Protein AF-A0A392T6K1-F1 (afdb_monomer)

Solvent-accessible surface area (backbone atoms only — not comparable to full-atom values): 3914 Å² total; per-residue (Å²): 133,88,63,88,61,52,50,66,70,38,74,38,57,79,90,51,22,74,79,51,51,45,86,53,102,67,74,71,48,58,42,69,30,34,60,85,89,48,92,59,46,64,63,52,50,52,56,50,50,55,62,74,43,42,67,66,53,52,68,74,75,113

Secondary s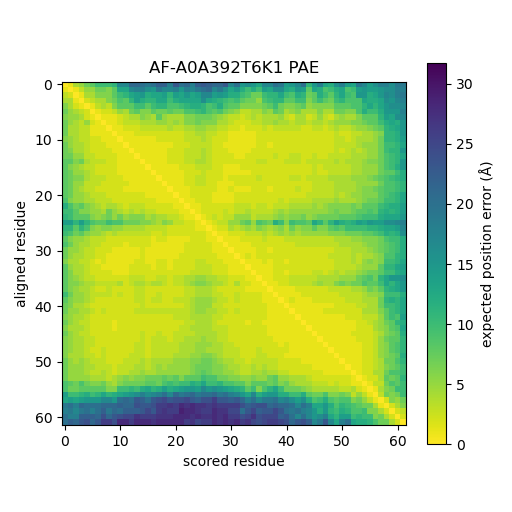tructure (DSSP, 8-state):
---TTGGGGSBPPGGGGGGG-B--SSS-B--SB--TT-TTHHHHHHHHHHHHTHHHHHTT--

Mean predicted aligned error: 5.85 Å

InterPro domains:
  IPR000477 Reverse transcriptase domain [PF00078] (1-55)
  IPR043128 Reverse transcriptase/Diguanylate cyclase domain [G3DSA:3.30.70.270] (1-55)
  IPR043502 DNA/RNA polymerase superfamily [SSF56672] (1-58)
  IPR053134 RNA-directed DNA polymerase homolog [PTHR24559] (1-61)

Foldseek 3Di:
DPCVCVQLPAADDPVCQVVQWDDDPDDIHTRRTGDPPDPCSVVVSVVVVCVVCVPVVVVVVD

Sequence (62 aa):
MDAYSGYNQIPMYEKDKDKTAFMTEGPNYKYNVMPFGLKNAGATYQRMMNKVFKEEIGDMLE

Radius of gyration: 15.11 Å; Cα contacts (8 Å, |Δi|>4): 46; chains: 1; bounding box: 39×25×41 Å

pLDDT: mean 87.39, std 12.67, range [45.03, 97.38]

Nearest PDB structures (foldseek):
  7z2g-assembly1_A  TM=8.643E-01  e=4.928E-03  Human immunodeficiency virus type 1 BH10
  1lwe-assembly1_A  TM=8.850E-01  e=4.924E-02  Human immunodeficiency virus 1
  7kse-assembly1_A  TM=8.418E-01  e=6.908E-02  Eastern chimpanzee simian foamy virus
  7ksf-assembly1_A  TM=8.459E-01  e=7.910E-02  Eastern chimpanzee simian foamy virus
  6b1q-assembly1_A  TM=8.899E-01  e=1.782E-01  Moloney murine leukemia virus

Organism: NCBI:txid97028

Structure (mmCIF, N/CA/C/O backbone):
data_AF-A0A392T6K1-F1
#
_entry.id   AF-A0A392T6K1-F1
#
loop_
_atom_site.group_PDB
_atom_site.id
_atom_site.type_symbol
_atom_site.label_atom_id
_atom_site.label_alt_id
_atom_site.label_comp_id
_atom_site.label_asym_id
_atom_site.label_entity_id
_atom_site.label_seq_id
_atom_site.pdbx_PDB_ins_code
_atom_site.Cartn_x
_atom_site.Cartn_y
_atom_site.Cartn_z
_atom_site.occupancy
_atom_site.B_iso_or_equiv
_atom_site.auth_seq_id
_atom_site.auth_comp_id
_atom_site.auth_asym_id
_atom_site.auth_atom_id
_atom_site.pdbx_PDB_model_num
ATOM 1 N N . MET A 1 1 ? 7.734 13.207 -12.155 1.00 58.56 1 MET A N 1
ATOM 2 C CA . MET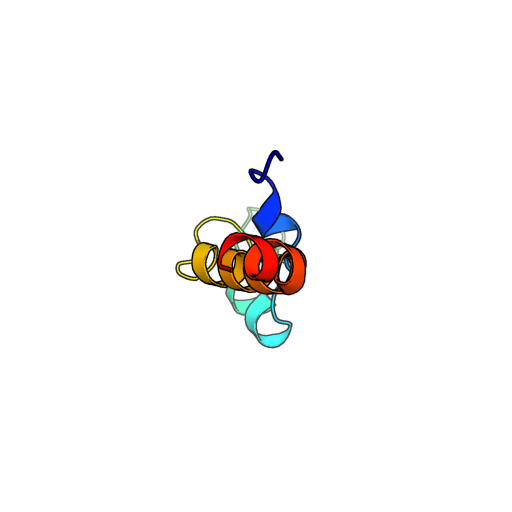 A 1 1 ? 6.482 12.567 -11.701 1.00 58.56 1 MET A CA 1
ATOM 3 C C . MET A 1 1 ? 6.379 12.763 -10.201 1.00 58.56 1 MET A C 1
ATOM 5 O O . MET A 1 1 ? 7.376 12.547 -9.525 1.00 58.56 1 MET A O 1
ATOM 9 N N . ASP A 1 2 ? 5.232 13.212 -9.696 1.00 65.12 2 ASP A N 1
ATOM 10 C CA . ASP A 1 2 ? 4.999 13.286 -8.252 1.00 65.12 2 ASP A CA 1
ATOM 11 C C . ASP A 1 2 ? 4.637 11.888 -7.723 1.00 65.12 2 ASP A C 1
ATOM 13 O O . ASP A 1 2 ? 3.562 11.360 -8.006 1.00 65.12 2 ASP A O 1
ATOM 17 N N . ALA A 1 3 ? 5.571 11.268 -7.000 1.00 67.81 3 ALA A N 1
ATOM 18 C CA . ALA A 1 3 ? 5.417 9.941 -6.407 1.00 67.81 3 ALA A CA 1
ATOM 19 C C . ALA A 1 3 ? 4.854 9.985 -4.976 1.00 67.81 3 ALA A C 1
ATOM 21 O O . ALA A 1 3 ? 4.741 8.937 -4.338 1.00 67.81 3 ALA A O 1
ATOM 22 N N . TYR A 1 4 ? 4.492 11.165 -4.459 1.00 69.62 4 TYR A N 1
ATOM 23 C CA . TYR A 1 4 ? 4.054 11.334 -3.072 1.00 69.62 4 TYR A CA 1
ATOM 24 C C . TYR A 1 4 ? 2.859 10.436 -2.714 1.00 69.62 4 TYR A C 1
ATOM 26 O O . TYR A 1 4 ? 2.801 9.876 -1.621 1.00 69.62 4 TYR A O 1
ATOM 34 N N . SER A 1 5 ? 1.941 10.214 -3.661 1.00 75.69 5 SER A N 1
ATOM 35 C CA . SER A 1 5 ? 0.775 9.331 -3.493 1.00 75.69 5 SER A CA 1
ATOM 36 C C . SER A 1 5 ? 0.999 7.877 -3.940 1.00 75.69 5 SER A C 1
ATOM 38 O O . SER A 1 5 ? 0.074 7.068 -3.864 1.00 75.69 5 SER A O 1
ATOM 40 N N . GLY A 1 6 ? 2.209 7.515 -4.382 1.00 80.88 6 GLY A N 1
ATOM 41 C CA . GLY A 1 6 ? 2.489 6.254 -5.076 1.00 80.88 6 GLY A CA 1
ATOM 42 C C . GLY A 1 6 ? 2.176 4.989 -4.271 1.00 80.88 6 GLY A C 1
ATOM 43 O O . GLY A 1 6 ? 1.731 3.994 -4.840 1.00 80.88 6 GLY A O 1
ATOM 44 N N . TYR A 1 7 ? 2.332 5.019 -2.944 1.00 82.75 7 TYR A N 1
ATOM 45 C CA . TYR A 1 7 ? 1.988 3.873 -2.089 1.00 82.75 7 TYR A CA 1
ATOM 46 C C . TYR A 1 7 ? 0.479 3.609 -2.045 1.00 82.75 7 TYR A C 1
ATOM 48 O O . TYR A 1 7 ? 0.052 2.460 -2.153 1.00 82.75 7 TYR A O 1
ATOM 56 N N . ASN A 1 8 ? -0.330 4.672 -2.013 1.00 86.75 8 ASN A N 1
ATOM 57 C CA . ASN A 1 8 ? -1.792 4.581 -1.970 1.00 86.75 8 ASN A CA 1
ATOM 58 C C . ASN A 1 8 ? -2.404 4.063 -3.286 1.00 86.75 8 ASN A C 1
ATOM 60 O O . ASN A 1 8 ? -3.616 3.891 -3.369 1.00 86.75 8 ASN A O 1
ATOM 64 N N . GLN A 1 9 ? -1.587 3.811 -4.310 1.00 90.12 9 GLN A N 1
ATOM 65 C CA . GLN A 1 9 ? -2.007 3.202 -5.573 1.00 90.12 9 GLN A CA 1
ATOM 66 C C . GLN A 1 9 ? -1.668 1.704 -5.645 1.00 90.12 9 GLN A C 1
ATOM 68 O O . GLN A 1 9 ? -2.151 1.011 -6.536 1.00 90.12 9 GLN A O 1
ATOM 73 N N . ILE A 1 10 ? -0.862 1.177 -4.713 1.00 92.50 10 ILE A N 1
ATOM 74 C CA . ILE A 1 10 ? -0.504 -0.245 -4.668 1.00 92.50 10 ILE A CA 1
ATOM 75 C C . ILE A 1 10 ? -1.581 -1.004 -3.885 1.00 92.50 10 ILE A C 1
ATOM 77 O O . ILE A 1 10 ? -1.747 -0.732 -2.695 1.00 92.50 10 ILE A O 1
ATOM 81 N N . PRO A 1 11 ? -2.276 -1.990 -4.481 1.00 95.25 11 PRO A N 1
ATOM 82 C CA . PRO A 1 11 ? -3.229 -2.816 -3.748 1.00 95.25 11 PRO A CA 1
ATOM 83 C C . PRO A 1 11 ? -2.560 -3.563 -2.589 1.00 95.25 11 PRO A C 1
ATOM 85 O O . PRO A 1 11 ? -1.499 -4.171 -2.753 1.00 95.25 11 PRO A O 1
ATOM 88 N N . MET A 1 12 ? -3.196 -3.548 -1.417 1.00 96.62 12 MET A N 1
ATOM 89 C CA . MET A 1 12 ? -2.774 -4.381 -0.294 1.00 96.62 12 MET A CA 1
ATOM 90 C C . MET A 1 12 ? -3.067 -5.847 -0.613 1.00 96.62 12 MET A C 1
ATOM 92 O O . MET A 1 12 ? -4.120 -6.170 -1.167 1.00 96.62 12 MET A O 1
ATOM 96 N N . TYR A 1 13 ? -2.161 -6.748 -0.231 1.00 96.25 13 TYR A N 1
ATOM 97 C CA . TYR A 1 13 ? -2.418 -8.175 -0.372 1.00 96.25 13 TYR A CA 1
ATOM 98 C C . TYR A 1 13 ? -3.620 -8.571 0.490 1.00 96.25 13 TYR A C 1
ATOM 100 O O . TYR A 1 13 ? -3.666 -8.244 1.673 1.00 96.25 13 TYR A O 1
ATOM 108 N N . GLU A 1 14 ? -4.589 -9.279 -0.095 1.00 96.94 14 GLU A N 1
ATOM 109 C CA . GLU A 1 14 ? -5.898 -9.510 0.532 1.00 96.94 14 GLU A CA 1
ATOM 110 C C . GLU A 1 14 ? -5.786 -10.103 1.944 1.00 96.94 14 GLU A C 1
ATOM 112 O O . GLU A 1 14 ? -6.453 -9.647 2.867 1.00 96.94 14 GLU A O 1
ATOM 117 N N . LYS A 1 15 ? -4.864 -11.055 2.136 1.00 97.38 15 LYS A N 1
ATOM 118 C CA . LYS A 1 15 ? -4.636 -11.728 3.427 1.00 97.38 15 LYS A CA 1
ATOM 119 C C . LYS A 1 15 ? -3.937 -10.854 4.474 1.00 97.38 15 LYS A C 1
ATOM 121 O O . LYS A 1 15 ? -3.916 -11.216 5.647 1.00 97.38 15 LYS A O 1
ATOM 126 N N . ASP A 1 16 ? -3.344 -9.737 4.063 1.00 96.44 16 ASP A N 1
ATOM 127 C CA . ASP A 1 16 ? -2.638 -8.810 4.947 1.00 96.44 16 ASP A CA 1
ATOM 128 C C . ASP A 1 16 ? -3.468 -7.567 5.285 1.00 96.44 16 ASP A C 1
ATOM 130 O O . ASP A 1 16 ? -3.113 -6.857 6.224 1.00 96.44 16 ASP A O 1
ATOM 134 N N . LYS A 1 17 ? -4.601 -7.325 4.603 1.00 96.69 17 LYS A N 1
ATOM 135 C CA . LYS A 1 17 ? -5.479 -6.174 4.879 1.00 96.69 17 LYS A CA 1
ATOM 136 C C . LYS A 1 17 ? -5.867 -6.093 6.352 1.00 96.69 17 LYS A C 1
ATOM 138 O O . LYS A 1 17 ? -5.732 -5.032 6.953 1.00 96.69 17 LYS A O 1
ATOM 143 N N . ASP A 1 18 ? -6.259 -7.207 6.964 1.00 96.19 18 ASP A N 1
ATOM 144 C CA . ASP A 1 18 ? -6.688 -7.231 8.370 1.00 96.19 18 ASP A CA 1
ATOM 145 C C . ASP A 1 18 ? -5.558 -6.870 9.350 1.00 96.19 18 ASP A C 1
ATOM 147 O O . ASP A 1 18 ? -5.817 -6.322 10.417 1.00 96.19 18 ASP A O 1
ATOM 151 N N . LYS A 1 19 ? -4.289 -7.077 8.967 1.00 95.94 19 LYS A N 1
ATOM 152 C CA . LYS A 1 19 ? -3.112 -6.682 9.766 1.00 95.94 19 LYS A CA 1
ATOM 153 C C . LYS A 1 19 ? -2.836 -5.180 9.720 1.00 95.94 19 LYS A C 1
ATOM 155 O O . LYS A 1 19 ? -2.014 -4.686 10.483 1.00 95.94 19 LYS A O 1
ATOM 160 N N . THR A 1 20 ? -3.492 -4.464 8.811 1.00 96.00 20 THR A N 1
ATOM 161 C CA . THR A 1 20 ? -3.390 -3.006 8.670 1.00 96.00 20 THR A CA 1
ATOM 162 C C . THR A 1 20 ? -4.564 -2.275 9.317 1.00 96.00 20 THR A C 1
ATOM 164 O O . THR A 1 20 ? -4.789 -1.099 9.033 1.00 96.00 20 THR A O 1
ATOM 167 N N . ALA A 1 21 ? -5.340 -2.968 10.155 1.00 96.44 21 ALA A N 1
ATOM 168 C CA . ALA A 1 21 ? -6.445 -2.352 10.862 1.00 96.44 21 ALA A CA 1
ATOM 169 C C . ALA A 1 21 ? -5.954 -1.291 11.860 1.00 96.44 21 ALA A C 1
ATOM 171 O O . ALA A 1 21 ? -4.947 -1.484 12.542 1.00 96.44 21 ALA A O 1
ATOM 172 N N . PHE A 1 22 ? -6.684 -0.184 11.964 1.00 95.31 22 PHE A N 1
ATOM 173 C CA . PHE A 1 22 ? -6.437 0.865 12.947 1.00 95.31 22 PHE A CA 1
ATOM 174 C C . PHE A 1 22 ? -7.721 1.219 13.694 1.00 95.31 22 PHE A C 1
ATOM 176 O O . PHE A 1 22 ? -8.829 1.123 13.156 1.00 95.31 22 PHE A O 1
ATOM 183 N N . M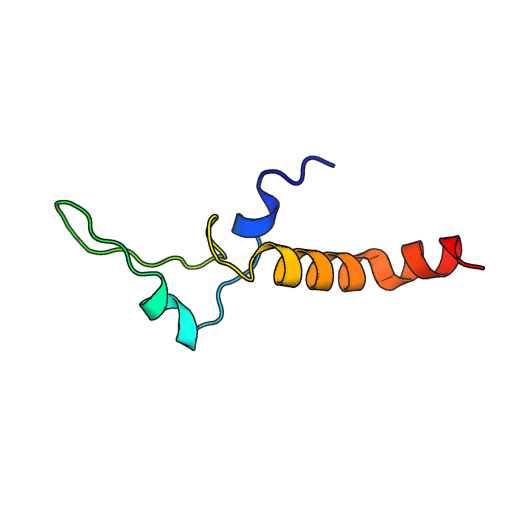ET A 1 23 ? -7.547 1.606 14.957 1.00 96.38 23 MET A N 1
ATOM 184 C CA . MET A 1 23 ? -8.650 1.978 15.835 1.00 96.38 23 MET A CA 1
ATOM 185 C C . MET A 1 23 ? -9.050 3.430 15.605 1.00 96.38 23 MET A C 1
ATOM 187 O O . MET A 1 23 ? -8.196 4.305 15.457 1.00 96.38 23 MET A O 1
ATOM 191 N N . THR A 1 24 ? -10.355 3.673 15.602 1.00 95.44 24 THR A N 1
ATOM 192 C CA . THR A 1 24 ? -10.943 5.014 15.668 1.00 95.44 24 THR A CA 1
ATOM 193 C C . THR A 1 24 ? -11.901 5.069 16.858 1.00 95.44 24 THR A C 1
ATOM 195 O O . THR A 1 24 ? -12.148 4.047 17.494 1.00 95.44 24 THR A O 1
ATOM 198 N N . GLU A 1 25 ? -12.457 6.238 17.175 1.00 96.38 25 GLU A N 1
ATOM 199 C CA . GLU A 1 25 ? -13.511 6.349 18.199 1.00 96.38 25 GLU A CA 1
ATOM 200 C C . GLU A 1 25 ? -14.814 5.631 17.792 1.00 96.38 25 GLU A C 1
ATOM 202 O O . GLU A 1 25 ? -15.672 5.372 18.632 1.00 96.38 25 GLU A O 1
ATOM 207 N N . GLY A 1 26 ? -14.961 5.303 16.502 1.00 92.94 26 GLY A N 1
ATOM 208 C CA . GLY A 1 26 ? -16.085 4.559 15.943 1.00 92.94 26 GLY A CA 1
ATOM 209 C C . GLY A 1 26 ? -15.651 3.193 15.392 1.00 92.94 26 GLY A C 1
ATOM 210 O O . GLY A 1 26 ? -14.992 2.423 16.090 1.00 92.94 26 GLY A O 1
ATOM 211 N N . PRO A 1 27 ? -16.031 2.831 14.152 1.00 94.38 27 PRO A N 1
ATOM 212 C CA . PRO A 1 27 ? -15.657 1.542 13.586 1.00 94.38 27 PRO A CA 1
ATOM 213 C C . PRO A 1 27 ? -14.152 1.461 13.298 1.00 94.38 27 PRO A C 1
ATOM 215 O O . PRO A 1 27 ? -13.501 2.442 12.931 1.00 94.38 27 PRO A O 1
ATOM 218 N N . ASN A 1 28 ? -13.599 0.256 13.419 1.00 95.75 28 ASN A N 1
ATOM 219 C CA . ASN A 1 28 ? -12.241 -0.022 12.969 1.00 95.75 28 ASN A CA 1
ATOM 220 C C . ASN A 1 28 ? -12.199 -0.063 11.440 1.00 95.75 28 ASN A C 1
ATOM 222 O O . ASN A 1 28 ? -13.071 -0.654 10.798 1.00 95.75 28 ASN A O 1
ATOM 226 N N . TYR A 1 29 ? -11.148 0.513 10.867 1.00 96.00 29 TYR A N 1
ATOM 227 C CA . TYR A 1 29 ? -10.899 0.490 9.429 1.00 96.00 29 TYR A CA 1
ATOM 228 C C . TYR A 1 29 ? -9.634 -0.294 9.132 1.00 96.00 29 TYR A C 1
ATOM 230 O O . TYR A 1 29 ? -8.754 -0.406 9.979 1.00 96.00 29 TYR A O 1
ATOM 238 N N . LYS A 1 30 ? -9.532 -0.802 7.906 1.00 96.50 30 LYS A N 1
ATOM 239 C CA . LYS A 1 30 ? -8.333 -1.443 7.366 1.00 96.50 30 LYS A CA 1
ATOM 240 C C . LYS A 1 30 ? -7.993 -0.848 6.010 1.00 96.50 30 LYS A C 1
ATOM 242 O O . LYS A 1 30 ? -8.882 -0.374 5.300 1.00 96.50 30 LYS A O 1
ATOM 247 N N . TYR A 1 31 ? -6.723 -0.888 5.636 1.00 96.44 31 TYR A N 1
ATOM 248 C CA . TYR A 1 31 ? -6.294 -0.338 4.362 1.00 96.44 31 TYR A CA 1
ATOM 249 C C . TYR A 1 31 ? -6.527 -1.321 3.207 1.00 96.44 31 TYR A C 1
ATOM 251 O O . TYR A 1 31 ? -6.168 -2.495 3.274 1.00 96.44 31 TYR A O 1
ATOM 259 N N . ASN A 1 32 ? -7.107 -0.820 2.113 1.00 96.69 32 ASN A N 1
ATOM 260 C CA . ASN A 1 32 ? -7.257 -1.570 0.858 1.00 96.69 32 ASN A CA 1
ATOM 261 C C . ASN A 1 32 ? -6.035 -1.444 -0.063 1.00 96.69 32 ASN A C 1
ATOM 263 O O . ASN A 1 32 ? -5.808 -2.295 -0.922 1.00 96.69 32 ASN A O 1
ATOM 267 N N . VAL A 1 33 ? -5.256 -0.387 0.133 1.00 95.62 33 VAL A N 1
ATOM 268 C CA . VAL A 1 33 ? -4.027 -0.045 -0.589 1.00 95.62 33 VAL A CA 1
ATOM 269 C C . VAL A 1 33 ? -2.886 0.090 0.410 1.00 95.62 33 VAL A C 1
ATOM 271 O O . VAL A 1 33 ? -3.131 0.122 1.608 1.00 95.62 33 VAL A O 1
ATOM 274 N N . MET A 1 34 ? -1.640 0.133 -0.036 1.00 95.44 34 MET A N 1
ATOM 275 C CA . MET A 1 34 ? -0.490 0.172 0.859 1.00 95.44 34 MET A CA 1
ATOM 276 C C . MET A 1 34 ? -0.391 1.508 1.613 1.00 95.44 34 MET A C 1
ATOM 278 O O . MET A 1 34 ? -0.124 2.528 0.980 1.00 95.44 34 MET A O 1
ATOM 282 N N . PRO A 1 35 ? -0.570 1.529 2.951 1.00 93.75 35 PRO A N 1
ATOM 283 C CA . PRO A 1 35 ? -0.430 2.757 3.717 1.00 93.75 35 PRO A CA 1
ATOM 284 C C . PRO A 1 35 ? 1.036 3.150 3.894 1.00 93.75 35 PRO A C 1
ATOM 286 O O . PRO A 1 35 ? 1.955 2.326 3.812 1.00 93.75 35 PRO A O 1
ATOM 289 N N . PHE A 1 36 ? 1.241 4.420 4.231 1.00 88.06 36 PHE A N 1
ATOM 290 C CA . PHE A 1 36 ? 2.522 4.909 4.724 1.00 88.06 36 PHE A CA 1
ATOM 291 C C . PHE A 1 36 ? 2.922 4.219 6.038 1.00 88.06 36 PHE A C 1
ATOM 293 O O . PHE A 1 36 ? 2.085 3.725 6.791 1.00 88.06 36 PHE A O 1
ATOM 300 N N . GLY A 1 37 ? 4.224 4.200 6.328 1.00 89.25 37 GLY A N 1
ATOM 301 C CA . GLY A 1 37 ? 4.756 3.685 7.595 1.00 89.25 37 GLY A CA 1
ATOM 302 C C . GLY A 1 37 ? 4.976 2.169 7.648 1.00 89.25 37 GLY A C 1
ATOM 303 O O . GLY A 1 37 ? 5.586 1.683 8.599 1.00 89.25 37 GLY A O 1
ATOM 304 N N . LEU A 1 38 ? 4.572 1.402 6.627 1.00 93.12 38 LEU A N 1
ATOM 305 C CA . LEU A 1 38 ? 4.953 -0.009 6.541 1.00 93.12 38 LEU A CA 1
ATOM 306 C C . LEU A 1 38 ? 6.432 -0.156 6.175 1.00 93.12 38 LEU A C 1
ATOM 308 O O . LEU A 1 38 ? 6.890 0.376 5.165 1.00 93.12 38 LEU A O 1
ATOM 312 N N . LYS A 1 39 ? 7.157 -0.987 6.935 1.00 94.62 39 LYS A N 1
ATOM 313 C CA . LYS A 1 39 ? 8.589 -1.280 6.724 1.00 94.62 39 LYS A CA 1
ATOM 314 C C . LYS A 1 39 ? 8.931 -1.652 5.273 1.00 94.62 39 LYS A C 1
ATOM 316 O O . LYS A 1 39 ? 9.988 -1.286 4.776 1.00 94.62 39 LYS A O 1
ATOM 321 N N . ASN A 1 40 ? 8.033 -2.371 4.599 1.00 92.94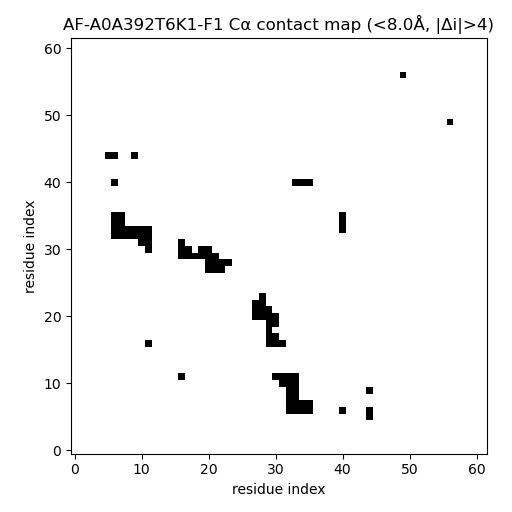 40 ASN A N 1
ATOM 322 C CA . ASN A 1 40 ? 8.247 -2.884 3.243 1.00 92.94 40 ASN A CA 1
ATOM 323 C C . ASN A 1 40 ? 7.572 -2.043 2.144 1.00 92.94 40 ASN A C 1
ATOM 325 O O . ASN A 1 40 ? 7.553 -2.474 0.987 1.00 92.94 40 ASN A O 1
ATOM 329 N N . ALA A 1 41 ? 7.022 -0.866 2.468 1.00 91.44 41 ALA A N 1
ATOM 330 C CA . ALA A 1 41 ? 6.341 -0.025 1.484 1.00 91.44 41 ALA A CA 1
ATOM 331 C C . ALA A 1 41 ? 7.279 0.411 0.351 1.00 91.44 41 ALA A C 1
ATOM 333 O O . ALA A 1 41 ? 6.987 0.170 -0.821 1.00 91.44 41 ALA A O 1
ATOM 334 N N . GLY A 1 42 ? 8.457 0.940 0.703 1.00 90.81 42 GLY A N 1
ATOM 335 C CA . GLY A 1 42 ? 9.472 1.372 -0.264 1.00 90.81 42 GLY A CA 1
ATOM 336 C C . GLY A 1 42 ? 9.936 0.244 -1.188 1.00 90.81 42 GLY A C 1
ATOM 337 O O . GLY A 1 42 ? 9.932 0.399 -2.405 1.00 90.81 42 GLY A O 1
ATOM 338 N N . ALA A 1 43 ? 10.249 -0.932 -0.633 1.00 93.62 43 ALA A N 1
ATOM 339 C CA . ALA A 1 43 ? 10.676 -2.088 -1.425 1.00 93.62 43 ALA A CA 1
ATOM 340 C C . ALA A 1 43 ? 9.582 -2.579 -2.391 1.00 93.62 43 ALA A C 1
ATOM 342 O O . ALA A 1 43 ? 9.869 -2.982 -3.520 1.00 93.62 43 ALA A O 1
ATOM 343 N N . THR A 1 44 ? 8.316 -2.529 -1.966 1.00 93.81 44 THR A N 1
ATOM 344 C CA . THR A 1 44 ? 7.180 -2.905 -2.819 1.00 93.81 44 THR A CA 1
ATOM 345 C C . THR A 1 44 ? 7.008 -1.913 -3.966 1.00 93.81 44 THR A C 1
ATOM 347 O O . THR A 1 44 ? 6.845 -2.341 -5.110 1.00 93.81 44 THR A O 1
ATOM 350 N N . TYR A 1 45 ? 7.100 -0.613 -3.677 1.00 90.56 45 TYR A N 1
ATOM 351 C CA . TYR A 1 45 ? 7.026 0.444 -4.683 1.00 90.56 45 TYR A CA 1
ATOM 352 C C . TYR A 1 45 ? 8.176 0.357 -5.685 1.00 90.56 45 TYR A C 1
ATOM 354 O O . TYR A 1 45 ? 7.923 0.312 -6.884 1.00 90.56 45 TYR A O 1
ATOM 362 N N . GLN A 1 46 ? 9.419 0.202 -5.219 1.00 90.44 46 GLN A N 1
ATOM 363 C CA . GLN A 1 46 ? 10.580 0.027 -6.095 1.00 90.44 46 GLN A CA 1
ATOM 364 C C . GLN A 1 46 ? 10.396 -1.162 -7.042 1.00 90.44 46 GLN A C 1
ATOM 366 O O . GLN A 1 46 ? 10.637 -1.051 -8.240 1.00 90.44 46 GLN A O 1
ATOM 371 N N . ARG A 1 47 ? 9.924 -2.306 -6.531 1.00 92.56 47 ARG A N 1
ATOM 372 C CA . ARG A 1 47 ? 9.668 -3.487 -7.365 1.00 92.56 47 ARG A CA 1
ATOM 373 C C . ARG A 1 47 ? 8.569 -3.240 -8.400 1.00 92.56 47 ARG A C 1
ATOM 375 O O . ARG A 1 47 ? 8.644 -3.802 -9.487 1.00 92.56 47 ARG A O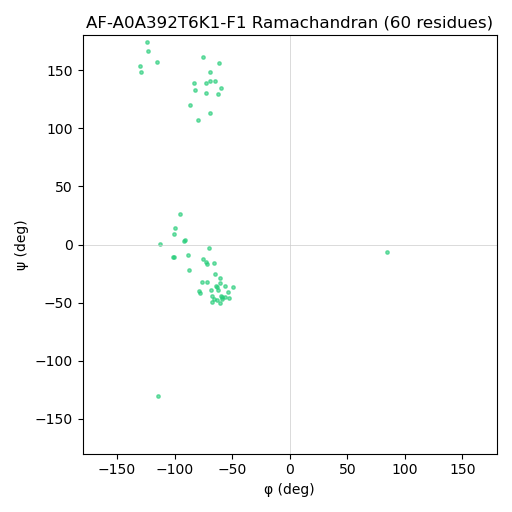 1
ATOM 382 N N . MET A 1 48 ? 7.542 -2.461 -8.061 1.00 91.44 48 MET A N 1
ATOM 383 C CA . MET A 1 48 ? 6.493 -2.075 -9.005 1.00 91.44 48 MET A CA 1
ATOM 384 C C . MET A 1 48 ? 7.060 -1.155 -10.092 1.00 91.44 48 MET A C 1
ATOM 386 O O . MET A 1 48 ? 6.921 -1.477 -11.267 1.00 91.44 48 MET A O 1
ATOM 390 N N . MET A 1 49 ? 7.798 -0.110 -9.715 1.00 90.56 49 MET A N 1
ATOM 391 C CA . MET A 1 49 ? 8.442 0.811 -10.656 1.00 90.56 49 MET A CA 1
ATOM 392 C C . MET A 1 49 ? 9.421 0.092 -11.590 1.00 90.56 49 MET A C 1
ATOM 394 O O . MET A 1 49 ? 9.340 0.268 -12.797 1.00 90.56 49 MET A O 1
ATOM 398 N N . ASN A 1 50 ? 10.263 -0.807 -11.070 1.00 90.81 50 ASN A N 1
ATOM 399 C CA . ASN A 1 50 ? 11.180 -1.604 -11.893 1.00 90.81 50 ASN A CA 1
ATOM 400 C C . ASN A 1 50 ? 10.455 -2.490 -12.919 1.00 90.81 50 ASN A C 1
ATOM 402 O O . ASN A 1 50 ? 11.033 -2.833 -13.943 1.00 90.81 50 ASN A O 1
ATOM 406 N N . LYS A 1 51 ? 9.217 -2.920 -12.635 1.00 89.81 51 LYS A N 1
ATOM 407 C CA . LYS A 1 51 ? 8.405 -3.686 -13.592 1.00 89.81 51 LYS A CA 1
ATOM 408 C C . LYS A 1 51 ? 7.766 -2.786 -14.642 1.00 89.81 51 LYS A C 1
ATOM 410 O O . LYS A 1 51 ? 7.687 -3.203 -15.788 1.00 89.81 51 LYS A O 1
ATOM 415 N N . VAL A 1 52 ? 7.286 -1.611 -14.231 1.00 90.00 52 VAL A N 1
ATOM 416 C CA . VAL A 1 52 ? 6.645 -0.634 -15.123 1.00 90.00 52 VAL A CA 1
A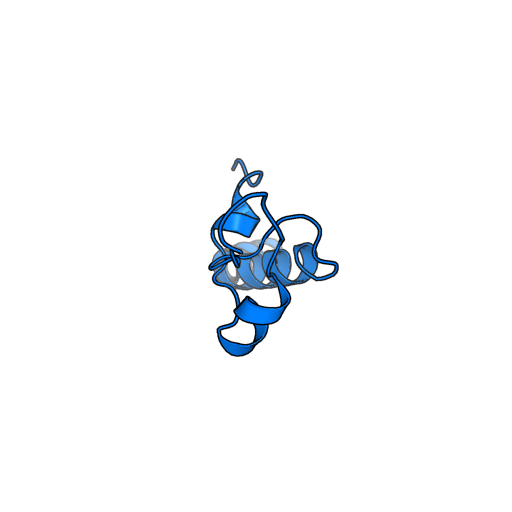TOM 417 C C . VAL A 1 52 ? 7.654 -0.090 -16.126 1.00 90.00 52 VAL A C 1
ATOM 419 O O . VAL A 1 52 ? 7.370 -0.104 -17.309 1.00 90.00 52 VAL A O 1
ATOM 422 N N . PHE A 1 53 ? 8.836 0.305 -15.655 1.00 88.25 53 PHE A N 1
ATOM 423 C CA . PHE A 1 53 ? 9.892 0.906 -16.474 1.00 88.25 53 PHE A CA 1
ATOM 424 C C . PHE A 1 53 ? 10.928 -0.114 -16.954 1.00 88.25 53 PHE A C 1
ATOM 426 O O . PHE A 1 53 ? 12.104 0.207 -17.107 1.00 88.25 53 PHE A O 1
ATOM 433 N N . LYS A 1 54 ? 10.543 -1.388 -17.076 1.00 88.94 54 LYS A N 1
ATOM 434 C CA . LYS A 1 54 ? 11.505 -2.455 -17.368 1.00 88.94 54 LYS A CA 1
ATOM 435 C C . LYS A 1 54 ? 12.185 -2.244 -18.724 1.00 88.94 54 LYS A C 1
ATOM 437 O O . LYS A 1 54 ? 13.371 -2.537 -18.839 1.00 88.94 54 LYS A O 1
ATOM 442 N N . GLU A 1 55 ? 11.435 -1.786 -19.721 1.00 86.69 55 GLU A N 1
ATOM 443 C CA . GLU A 1 55 ? 11.929 -1.601 -21.089 1.00 86.69 55 GLU A CA 1
ATOM 444 C C . GLU A 1 55 ? 12.769 -0.316 -21.177 1.00 86.69 5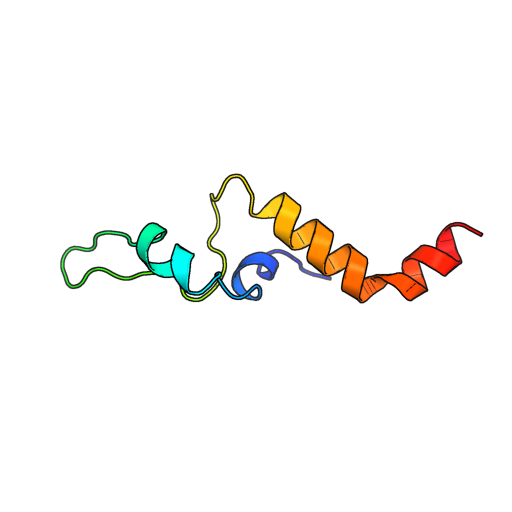5 GLU A C 1
ATOM 446 O O . GLU A 1 55 ? 13.889 -0.337 -21.667 1.00 86.69 55 GLU A O 1
ATOM 451 N N . GLU A 1 56 ? 12.320 0.759 -20.536 1.00 84.12 56 GLU A N 1
ATOM 452 C CA . GLU A 1 56 ? 12.975 2.067 -20.532 1.00 84.12 56 GLU A CA 1
ATOM 453 C C . GLU A 1 56 ? 14.265 2.103 -19.699 1.00 84.12 56 GLU A C 1
ATOM 455 O O . GLU A 1 56 ? 15.193 2.842 -20.019 1.00 84.12 56 GLU A O 1
ATOM 460 N N . ILE A 1 57 ? 14.338 1.326 -18.611 1.00 73.25 57 ILE A N 1
ATOM 461 C CA . ILE A 1 57 ? 15.571 1.1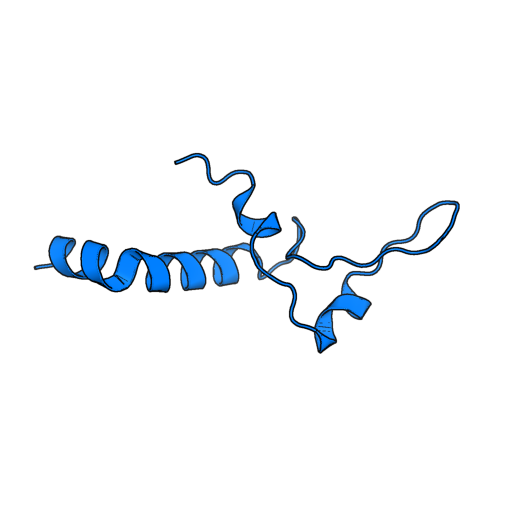68 -17.821 1.00 73.25 57 ILE A CA 1
ATOM 462 C C . ILE A 1 57 ? 16.562 0.245 -18.543 1.00 73.25 57 ILE A C 1
ATOM 464 O O . ILE A 1 57 ? 17.769 0.439 -18.402 1.00 73.25 57 ILE A O 1
ATOM 468 N N . GLY A 1 58 ? 16.070 -0.742 -19.301 1.00 62.88 58 GLY A N 1
ATOM 469 C CA . GLY A 1 58 ? 16.907 -1.623 -20.119 1.00 62.88 58 GLY A CA 1
ATOM 470 C C . GLY A 1 58 ? 17.705 -0.838 -21.158 1.00 62.88 58 GLY A C 1
ATOM 471 O O . GLY A 1 58 ? 18.916 -1.010 -21.241 1.00 62.88 58 GLY A O 1
ATOM 472 N N . ASP A 1 59 ? 17.046 0.106 -21.832 1.00 57.53 59 ASP A N 1
ATOM 473 C CA . ASP A 1 59 ? 17.647 0.957 -22.867 1.00 57.53 59 ASP A CA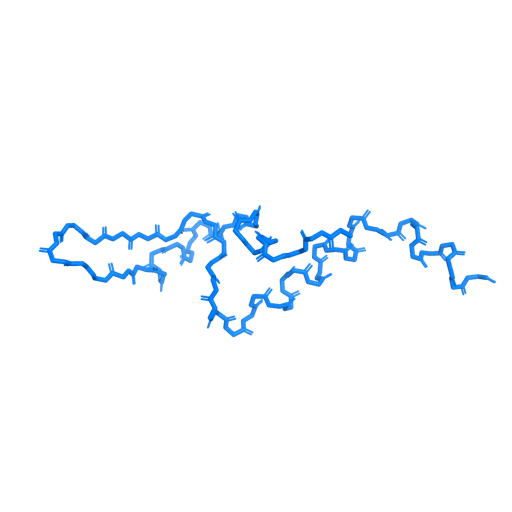 1
ATOM 474 C C . ASP A 1 59 ? 18.628 2.018 -22.323 1.00 57.53 59 ASP A C 1
ATOM 476 O O . ASP A 1 59 ? 19.401 2.590 -23.085 1.00 57.53 59 ASP A O 1
ATOM 480 N N . MET A 1 60 ? 18.615 2.321 -21.016 1.00 55.19 60 MET A N 1
ATOM 481 C CA . MET A 1 60 ? 19.553 3.278 -20.395 1.00 55.19 60 MET A CA 1
ATOM 482 C C . MET A 1 60 ? 20.864 2.640 -19.908 1.00 55.19 60 MET A C 1
ATOM 484 O O . MET A 1 60 ? 21.760 3.363 -19.465 1.00 55.19 60 MET A O 1
ATOM 488 N N . LEU A 1 61 ? 20.957 1.307 -19.907 1.00 55.69 61 LEU A N 1
ATOM 489 C CA . LEU A 1 61 ? 22.119 0.557 -19.414 1.00 55.69 61 LEU A CA 1
ATOM 490 C C . LEU A 1 61 ? 22.883 -0.196 -20.521 1.00 55.69 61 LEU A C 1
ATOM 492 O O . LEU A 1 61 ? 23.890 -0.832 -20.202 1.00 55.69 61 LEU A O 1
ATOM 496 N N . GLU A 1 62 ? 22.442 -0.100 -21.780 1.00 45.03 62 GLU A N 1
ATOM 497 C CA . GLU A 1 62 ? 23.237 -0.413 -22.985 1.00 45.03 62 GLU A CA 1
ATOM 498 C C . GLU A 1 62 ? 23.901 0.849 -23.557 1.00 45.03 62 GLU A C 1
ATOM 500 O O . GLU A 1 62 ? 25.054 0.727 -24.035 1.00 45.03 62 GLU A O 1
#